Protein AF-A0AA39C9D6-F1 (afdb_monomer)

Structure (mmCIF, N/CA/C/O backbone):
data_AF-A0AA39C9D6-F1
#
_entry.id   AF-A0AA39C9D6-F1
#
loop_
_atom_site.group_PDB
_atom_site.id
_atom_site.type_symbol
_atom_site.label_atom_id
_atom_site.label_alt_id
_atom_site.label_comp_id
_atom_site.label_asym_id
_atom_site.label_entity_id
_atom_site.label_seq_id
_atom_site.pdbx_PDB_ins_code
_atom_site.Cartn_x
_atom_site.Cartn_y
_atom_site.Cartn_z
_atom_site.occupancy
_atom_site.B_iso_or_equiv
_atom_site.auth_seq_id
_atom_site.auth_comp_id
_atom_site.auth_asym_id
_atom_site.auth_atom_id
_atom_site.pdbx_PDB_model_num
ATOM 1 N N . MET A 1 1 ? -4.584 -13.051 2.542 1.00 71.81 1 MET A N 1
ATOM 2 C CA . MET A 1 1 ? -3.899 -13.641 1.364 1.00 71.81 1 MET A CA 1
ATOM 3 C C . MET A 1 1 ? -3.616 -12.537 0.342 1.00 71.81 1 MET A C 1
ATOM 5 O O . MET A 1 1 ? -4.475 -12.289 -0.500 1.00 71.81 1 MET A O 1
ATOM 9 N N . PRO A 1 2 ? -2.453 -11.862 0.420 1.00 89.94 2 PRO A N 1
ATOM 10 C CA . PRO A 1 2 ? -2.084 -10.740 -0.459 1.00 89.94 2 PRO A CA 1
ATOM 11 C C . PRO A 1 2 ? -2.209 -11.049 -1.955 1.00 89.94 2 PRO A C 1
ATOM 13 O O . PRO A 1 2 ? -2.774 -10.264 -2.709 1.00 89.94 2 PRO A O 1
ATOM 16 N N . TYR A 1 3 ? -1.799 -12.250 -2.371 1.00 92.88 3 TYR A N 1
ATOM 17 C CA . TYR A 1 3 ? -1.910 -12.693 -3.763 1.00 92.88 3 TYR A CA 1
ATOM 18 C C . TYR A 1 3 ? -3.358 -12.714 -4.287 1.00 92.88 3 TYR A C 1
ATOM 20 O O . TYR A 1 3 ? -3.611 -12.328 -5.426 1.00 92.88 3 TYR A O 1
ATOM 28 N N . LYS A 1 4 ? -4.335 -13.106 -3.453 1.00 95.69 4 LYS A N 1
ATOM 29 C CA . LYS A 1 4 ? -5.756 -13.103 -3.846 1.00 95.69 4 LYS A CA 1
ATOM 30 C C . LYS A 1 4 ? -6.269 -11.681 -4.089 1.00 95.69 4 LYS A C 1
ATOM 32 O O . LYS A 1 4 ? -7.018 -11.473 -5.034 1.00 95.69 4 LYS A O 1
ATOM 37 N N . ILE A 1 5 ? -5.832 -10.724 -3.267 1.00 95.69 5 ILE A N 1
ATOM 38 C CA . ILE A 1 5 ? -6.175 -9.300 -3.403 1.00 95.69 5 ILE A CA 1
ATOM 39 C C . ILE A 1 5 ? -5.545 -8.729 -4.673 1.00 95.69 5 ILE A C 1
ATOM 41 O O . ILE A 1 5 ? -6.206 -8.024 -5.427 1.00 95.69 5 ILE A O 1
ATOM 45 N N . LEU A 1 6 ? -4.283 -9.068 -4.945 1.00 95.38 6 LEU A N 1
ATOM 46 C CA . LEU A 1 6 ? -3.607 -8.640 -6.166 1.00 95.38 6 LEU A CA 1
ATOM 47 C C . LEU A 1 6 ? -4.360 -9.153 -7.400 1.00 95.38 6 LEU A C 1
ATOM 49 O O . LEU A 1 6 ? -4.714 -8.378 -8.282 1.00 95.38 6 LEU A O 1
ATOM 53 N N . LYS A 1 7 ? -4.682 -10.452 -7.425 1.00 96.06 7 LYS A N 1
ATOM 54 C CA . LYS A 1 7 ? -5.368 -11.095 -8.553 1.00 96.06 7 LYS A CA 1
ATOM 55 C C . LYS A 1 7 ? -6.810 -10.610 -8.751 1.00 96.06 7 LYS A C 1
ATOM 57 O O . LYS A 1 7 ? -7.323 -10.701 -9.862 1.00 96.06 7 LYS A O 1
ATOM 62 N N . SER A 1 8 ? -7.470 -10.090 -7.714 1.00 93.38 8 SER A N 1
ATOM 63 C CA . SER A 1 8 ? -8.860 -9.629 -7.815 1.00 93.38 8 SER A CA 1
ATOM 64 C C . SER A 1 8 ? -9.022 -8.288 -8.534 1.00 93.38 8 SER A C 1
ATOM 66 O O . SER A 1 8 ? -10.150 -7.889 -8.804 1.00 93.38 8 SER A O 1
ATOM 68 N N . SER A 1 9 ? -7.934 -7.570 -8.834 1.00 95.12 9 SER A N 1
ATOM 69 C CA . SER A 1 9 ? -7.998 -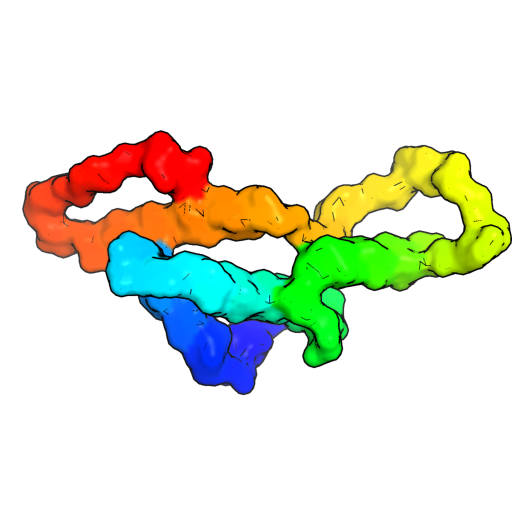6.239 -9.442 1.00 95.12 9 SER A CA 1
ATOM 70 C C . SER A 1 9 ? -6.945 -6.065 -10.530 1.00 95.12 9 SER A C 1
ATOM 72 O O . SER A 1 9 ? -5.742 -6.071 -10.265 1.00 95.12 9 SER A O 1
ATOM 74 N N . LYS A 1 10 ? -7.404 -5.808 -11.761 1.00 95.88 10 LYS A N 1
ATOM 75 C CA . LYS A 1 10 ? -6.521 -5.423 -12.874 1.00 95.88 10 LYS A CA 1
ATOM 76 C C . LYS A 1 10 ? -5.735 -4.149 -12.553 1.00 95.88 10 LYS A C 1
ATOM 78 O O . LYS A 1 10 ? -4.589 -4.031 -12.968 1.00 95.88 10 LYS A O 1
ATOM 83 N N . THR A 1 11 ? -6.327 -3.233 -11.785 1.00 95.00 11 THR A N 1
ATOM 84 C CA . THR A 1 11 ? -5.687 -1.984 -11.356 1.00 95.00 11 THR A CA 1
ATOM 85 C C . THR A 1 11 ? -4.488 -2.254 -10.452 1.00 95.00 11 THR A C 1
ATOM 87 O O . THR A 1 11 ? -3.437 -1.656 -10.652 1.00 95.00 11 THR A O 1
ATOM 90 N N . PHE A 1 12 ? -4.599 -3.201 -9.512 1.00 95.38 12 PHE A N 1
ATOM 91 C CA . PHE A 1 12 ? -3.464 -3.575 -8.664 1.00 95.38 12 PHE A CA 1
ATOM 92 C C . PHE A 1 12 ? -2.372 -4.269 -9.473 1.00 95.38 12 PHE A C 1
ATOM 94 O O . PHE A 1 12 ? -1.214 -3.885 -9.368 1.00 95.38 12 PHE A O 1
ATOM 101 N N . ILE A 1 13 ? -2.726 -5.229 -10.332 1.00 94.75 13 ILE A N 1
ATOM 102 C CA . ILE A 1 13 ? -1.748 -5.892 -11.210 1.00 94.75 13 ILE A CA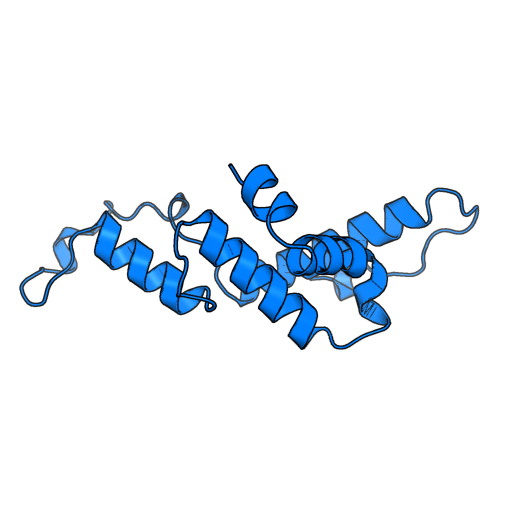 1
ATOM 103 C C . ILE A 1 13 ? -0.989 -4.858 -12.047 1.00 94.75 13 ILE A C 1
ATOM 105 O O . ILE A 1 13 ? 0.239 -4.883 -12.086 1.00 94.75 13 ILE A O 1
ATOM 109 N N . LYS A 1 14 ? -1.714 -3.928 -12.677 1.00 92.88 14 LYS A N 1
ATOM 110 C CA . LYS A 1 14 ? -1.118 -2.869 -13.490 1.00 92.88 14 LYS A CA 1
ATOM 111 C C . LYS A 1 14 ? -0.168 -1.998 -12.668 1.00 92.88 14 LYS A C 1
ATOM 113 O O . LYS A 1 14 ? 0.958 -1.803 -13.102 1.00 92.88 14 LYS A O 1
ATOM 118 N N . ALA A 1 15 ? -0.573 -1.565 -11.473 1.00 92.56 15 ALA A N 1
ATOM 119 C CA . ALA A 1 15 ? 0.296 -0.792 -10.590 1.00 92.56 15 ALA A CA 1
ATOM 120 C C . ALA A 1 15 ? 1.609 -1.529 -10.288 1.00 92.56 15 ALA A C 1
ATOM 122 O O . ALA A 1 15 ? 2.676 -0.968 -10.495 1.00 92.56 15 ALA A O 1
ATOM 123 N N . PHE A 1 16 ? 1.562 -2.804 -9.892 1.00 91.19 16 PHE A N 1
ATOM 124 C CA . PHE A 1 16 ? 2.780 -3.569 -9.591 1.00 91.19 16 PHE A CA 1
ATOM 125 C C . PHE A 1 16 ? 3.672 -3.830 -10.817 1.00 91.19 16 PHE A C 1
ATOM 127 O O . PHE A 1 16 ? 4.887 -3.899 -10.665 1.00 91.19 16 PHE A O 1
ATOM 134 N N . ILE A 1 17 ? 3.107 -3.930 -12.025 1.00 89.06 17 ILE A N 1
ATOM 135 C CA . ILE A 1 17 ? 3.891 -3.973 -13.275 1.00 89.06 17 ILE A CA 1
ATOM 136 C C . ILE A 1 17 ? 4.571 -2.622 -13.538 1.00 89.06 17 ILE A C 1
ATOM 138 O O . ILE A 1 17 ? 5.686 -2.569 -14.049 1.00 89.06 17 ILE A O 1
ATOM 142 N N . GLU A 1 18 ? 3.900 -1.520 -13.212 1.00 88.75 18 GLU A N 1
ATOM 143 C CA . GLU A 1 18 ? 4.385 -0.162 -13.464 1.00 88.75 18 GLU A CA 1
ATOM 144 C C . GLU A 1 18 ? 5.400 0.329 -12.427 1.00 88.75 18 GLU A C 1
ATOM 146 O O . GLU A 1 18 ? 6.130 1.272 -12.719 1.00 88.75 18 GLU A O 1
ATOM 151 N N . VAL A 1 19 ? 5.526 -0.348 -11.279 1.00 87.94 19 VAL A N 1
ATOM 152 C CA . VAL A 1 19 ? 6.561 -0.072 -10.264 1.00 87.94 19 VAL A CA 1
ATOM 153 C C . VAL A 1 19 ? 7.970 -0.055 -10.870 1.00 87.94 19 VAL A C 1
ATOM 155 O O . VAL A 1 19 ? 8.777 0.784 -10.496 1.00 87.94 19 VAL A O 1
ATOM 158 N N . SER A 1 20 ? 8.281 -0.896 -11.864 1.00 80.19 20 SER A N 1
ATOM 159 C CA . SER A 1 20 ? 9.612 -0.899 -12.501 1.00 80.19 20 SER A CA 1
ATOM 160 C C . SER A 1 20 ? 9.864 0.275 -13.465 1.00 80.19 20 SER A C 1
ATOM 162 O O . SER A 1 20 ? 10.950 0.371 -14.039 1.00 80.19 20 SER A O 1
ATOM 164 N N . LYS A 1 21 ? 8.862 1.138 -13.688 1.00 80.12 21 LYS A N 1
ATOM 165 C CA . LYS A 1 21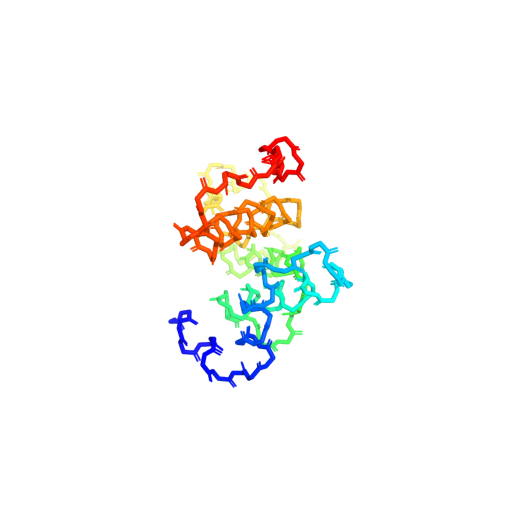 ? 8.845 2.225 -14.687 1.00 80.12 21 LYS A CA 1
ATOM 166 C C . LYS A 1 21 ? 8.584 3.595 -14.051 1.00 80.12 21 LYS A C 1
ATOM 168 O O . LYS A 1 21 ? 7.993 4.464 -14.689 1.00 80.12 21 LYS A O 1
ATOM 173 N N . ILE A 1 22 ? 8.947 3.769 -12.778 1.00 70.75 22 ILE A N 1
ATOM 174 C CA . ILE A 1 22 ? 8.523 4.933 -11.984 1.00 70.75 22 ILE A CA 1
ATOM 175 C C . ILE A 1 22 ? 9.032 6.272 -12.546 1.00 70.75 22 ILE A C 1
ATOM 177 O O . ILE A 1 22 ? 8.372 7.286 -12.365 1.00 70.75 22 ILE A O 1
ATOM 181 N N . ASN A 1 23 ? 10.126 6.254 -13.312 1.00 65.12 23 ASN A N 1
ATOM 182 C CA . ASN A 1 23 ? 10.714 7.448 -13.924 1.00 65.12 23 ASN A CA 1
ATOM 183 C C . ASN A 1 23 ? 9.904 8.008 -15.109 1.00 65.12 23 ASN A C 1
ATOM 185 O O . ASN A 1 23 ? 10.155 9.133 -15.529 1.00 65.12 23 ASN A O 1
ATOM 189 N N . ASP A 1 24 ? 8.929 7.255 -15.635 1.00 57.84 24 ASP A N 1
ATOM 190 C CA . ASP A 1 24 ? 8.227 7.601 -16.878 1.00 57.84 24 ASP A CA 1
ATOM 191 C C . ASP A 1 24 ? 6.811 8.182 -16.665 1.00 57.84 24 ASP A C 1
ATOM 193 O O . ASP A 1 24 ? 6.150 8.521 -17.647 1.00 57.84 24 ASP A O 1
ATOM 197 N N . ARG A 1 25 ? 6.277 8.251 -15.428 1.00 59.78 25 ARG A N 1
ATOM 198 C CA . ARG A 1 25 ? 4.835 8.516 -15.185 1.00 59.78 25 ARG A CA 1
ATOM 199 C C . ARG A 1 25 ? 4.483 9.183 -13.849 1.00 59.78 25 ARG A C 1
ATOM 201 O O . ARG A 1 25 ? 5.314 9.287 -12.959 1.00 59.78 25 ARG A O 1
ATOM 208 N N . ASP A 1 26 ? 3.201 9.565 -13.720 1.00 67.50 26 ASP A N 1
ATOM 209 C CA . ASP A 1 26 ? 2.529 10.080 -12.511 1.00 67.50 26 ASP A CA 1
ATOM 210 C C . ASP A 1 26 ? 2.706 9.154 -11.289 1.00 67.50 26 ASP A C 1
ATOM 212 O O . ASP A 1 26 ? 1.844 8.347 -10.922 1.00 67.50 26 ASP A O 1
ATOM 216 N N . GLU A 1 27 ? 3.846 9.312 -10.622 1.00 78.94 27 GLU A N 1
ATOM 217 C CA . GLU A 1 27 ? 4.249 8.671 -9.369 1.00 78.94 27 GLU A CA 1
ATOM 218 C C . GLU A 1 27 ? 3.137 8.704 -8.303 1.00 78.94 27 GLU A C 1
ATOM 220 O O . GLU A 1 27 ? 2.985 7.773 -7.507 1.00 78.94 27 GLU A O 1
ATOM 225 N N . GLN A 1 28 ? 2.311 9.754 -8.307 1.00 84.81 28 GLN A N 1
ATOM 226 C CA . GLN A 1 28 ? 1.216 9.931 -7.357 1.00 84.81 28 GLN A CA 1
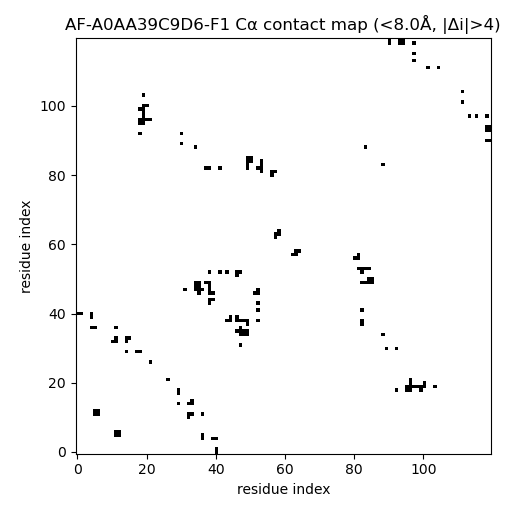ATOM 227 C C . GLN A 1 28 ? 0.079 8.916 -7.538 1.00 84.81 28 GLN A C 1
ATOM 229 O O . GLN A 1 28 ? -0.404 8.369 -6.545 1.00 84.81 28 GLN A O 1
ATOM 234 N N . GLU A 1 29 ? -0.347 8.621 -8.768 1.00 88.38 29 GLU A N 1
ATOM 235 C CA . GLU A 1 29 ? -1.464 7.693 -9.014 1.00 88.38 29 GLU A CA 1
ATOM 236 C C . GLU A 1 29 ? -1.059 6.235 -8.775 1.00 88.38 29 GLU A C 1
ATOM 238 O O . GLU A 1 29 ? -1.820 5.445 -8.195 1.00 88.38 29 GLU A O 1
ATOM 243 N N . LEU A 1 30 ? 0.184 5.890 -9.131 1.00 90.38 30 LEU A N 1
ATOM 244 C CA . LEU A 1 30 ? 0.780 4.605 -8.776 1.00 90.38 30 LEU A CA 1
ATOM 245 C C . LEU A 1 30 ? 0.766 4.412 -7.255 1.00 90.38 30 LEU A C 1
ATOM 247 O O . LEU A 1 30 ? 0.316 3.379 -6.753 1.00 90.38 30 LEU A O 1
ATOM 251 N N . ARG A 1 31 ? 1.204 5.433 -6.513 1.00 90.44 31 ARG A N 1
ATOM 252 C CA . ARG A 1 31 ? 1.242 5.397 -5.049 1.00 90.44 31 ARG A CA 1
ATOM 253 C C . ARG A 1 31 ? -0.124 5.246 -4.426 1.00 90.44 31 ARG A C 1
ATOM 255 O O . ARG A 1 31 ? -0.281 4.356 -3.599 1.00 90.44 31 ARG A O 1
ATOM 262 N N . LYS A 1 32 ? -1.114 6.032 -4.852 1.00 93.56 32 LYS A N 1
ATOM 263 C CA . LYS A 1 32 ? -2.499 5.889 -4.374 1.00 93.56 32 LYS A CA 1
ATOM 264 C C . LYS A 1 32 ? -3.025 4.473 -4.606 1.00 93.56 32 LYS A C 1
ATOM 266 O O . LYS A 1 32 ? -3.688 3.895 -3.746 1.00 93.56 32 LYS A O 1
ATOM 271 N N . THR A 1 33 ? -2.693 3.874 -5.749 1.00 95.19 33 THR A N 1
ATOM 272 C CA . THR A 1 33 ? -3.114 2.506 -6.068 1.00 95.19 33 THR A CA 1
ATOM 273 C C . THR A 1 33 ? -2.454 1.466 -5.158 1.00 95.19 33 THR A C 1
ATOM 275 O O . THR A 1 33 ? -3.131 0.550 -4.679 1.00 95.19 33 THR A O 1
ATOM 278 N N . ILE A 1 34 ? -1.154 1.603 -4.882 1.00 95.06 34 ILE A N 1
ATOM 279 C CA . ILE A 1 34 ? -0.426 0.716 -3.961 1.00 95.06 34 ILE A CA 1
ATOM 280 C C . ILE A 1 34 ? -0.894 0.935 -2.513 1.00 95.06 34 ILE A C 1
ATOM 282 O O . ILE A 1 34 ? -1.090 -0.032 -1.780 1.00 95.06 34 ILE A O 1
ATOM 286 N N . GLU A 1 35 ? -1.154 2.176 -2.108 1.00 95.81 35 GLU A N 1
ATOM 287 C CA . GLU A 1 35 ? -1.710 2.537 -0.799 1.00 95.81 35 GLU A CA 1
ATOM 288 C C . GLU A 1 35 ? -3.064 1.858 -0.564 1.00 95.81 35 GLU A C 1
ATOM 290 O O . GLU A 1 35 ? -3.280 1.188 0.453 1.00 95.81 35 GLU A O 1
ATOM 295 N N . LYS A 1 36 ? -3.943 1.920 -1.566 1.00 96.56 36 LYS A N 1
ATOM 296 C CA . LYS A 1 36 ? -5.214 1.199 -1.573 1.00 96.56 36 LYS A CA 1
ATOM 297 C C . LYS A 1 36 ? -5.014 -0.309 -1.457 1.00 96.56 36 LYS A C 1
ATOM 299 O O . LYS A 1 36 ? -5.700 -0.952 -0.663 1.00 96.56 36 LYS A O 1
ATOM 304 N N . PHE A 1 37 ? -4.070 -0.889 -2.201 1.00 96.50 37 PHE A N 1
ATOM 305 C CA . PHE A 1 37 ? -3.742 -2.312 -2.082 1.00 96.50 37 PHE A CA 1
ATOM 306 C C . PHE A 1 37 ? -3.319 -2.683 -0.652 1.00 96.50 37 PHE A C 1
ATOM 308 O O . PHE A 1 37 ? -3.833 -3.660 -0.102 1.00 96.50 37 PHE A O 1
ATOM 315 N N . VAL A 1 38 ? -2.457 -1.880 -0.017 1.00 96.06 38 VAL A N 1
ATOM 316 C CA . VAL A 1 38 ? -2.050 -2.075 1.383 1.00 96.06 38 VAL A CA 1
ATOM 317 C C . VAL A 1 38 ? -3.271 -2.035 2.300 1.00 96.06 38 VAL A C 1
ATOM 319 O O . VAL A 1 38 ? -3.472 -2.972 3.067 1.00 96.06 38 VAL A O 1
ATOM 322 N N . CYS A 1 39 ? -4.155 -1.043 2.176 1.00 96.50 39 CYS A N 1
ATOM 323 C CA . CYS A 1 39 ? -5.371 -0.974 2.996 1.00 96.50 39 CYS A CA 1
ATOM 324 C C . CYS A 1 39 ? -6.243 -2.236 2.864 1.00 96.50 39 CYS A C 1
ATOM 326 O O . CYS A 1 39 ? -6.750 -2.763 3.861 1.00 96.50 39 CYS A O 1
ATOM 328 N N . ARG A 1 40 ? -6.355 -2.787 1.647 1.00 96.19 40 ARG A N 1
ATOM 329 C CA . ARG A 1 40 ? -7.057 -4.054 1.393 1.00 96.19 40 ARG A CA 1
ATOM 330 C C . ARG A 1 40 ? -6.361 -5.247 2.049 1.00 96.19 40 ARG A C 1
ATOM 332 O O . ARG A 1 40 ? -7.057 -6.122 2.564 1.00 96.19 40 ARG A O 1
ATOM 339 N N . MET A 1 41 ? -5.023 -5.292 2.088 1.00 95.00 41 MET A N 1
ATOM 340 C CA . MET A 1 41 ? -4.284 -6.354 2.792 1.00 95.00 41 MET A CA 1
ATOM 341 C C . MET A 1 41 ? -4.601 -6.401 4.287 1.00 95.00 41 MET A C 1
ATOM 343 O O . MET A 1 41 ? -4.689 -7.491 4.851 1.00 95.00 41 MET A O 1
ATOM 347 N N . TYR A 1 42 ? -4.826 -5.237 4.898 1.00 94.00 42 TYR A N 1
ATOM 348 C CA . TYR A 1 42 ? -5.225 -5.107 6.303 1.00 94.00 42 TYR A CA 1
ATOM 349 C C . TYR A 1 42 ? -6.741 -5.278 6.521 1.00 94.00 42 TYR A C 1
ATOM 351 O O . TYR A 1 42 ? -7.239 -5.134 7.636 1.00 94.00 42 TYR A O 1
ATOM 359 N N . GLY A 1 43 ? -7.485 -5.648 5.473 1.00 94.06 43 GLY A N 1
ATOM 360 C CA . GLY A 1 43 ? -8.901 -6.000 5.552 1.00 94.06 43 GLY A CA 1
ATOM 361 C C . GLY A 1 43 ? -9.867 -4.822 5.430 1.00 94.06 43 GLY A C 1
ATOM 362 O O . GLY A 1 43 ? -11.064 -5.011 5.645 1.00 94.06 43 GLY A O 1
ATOM 363 N N . PHE A 1 44 ? -9.398 -3.628 5.064 1.00 95.56 44 PHE A N 1
ATOM 364 C CA . PHE A 1 44 ? -10.261 -2.461 4.898 1.00 95.56 44 PHE A CA 1
ATOM 365 C C . PHE A 1 44 ? -10.696 -2.303 3.441 1.00 95.56 44 PHE A C 1
ATOM 367 O O . PHE A 1 44 ? -9.882 -1.979 2.581 1.00 95.56 44 PHE A O 1
ATOM 374 N N . GLN A 1 45 ? -11.985 -2.527 3.163 1.00 93.62 45 GLN A N 1
ATOM 375 C CA . GLN A 1 45 ? -12.555 -2.482 1.805 1.00 93.62 45 GLN A CA 1
ATOM 376 C C . GLN A 1 45 ? -12.988 -1.083 1.345 1.00 93.62 45 GLN A C 1
ATOM 378 O O . GLN A 1 45 ? -13.104 -0.851 0.144 1.00 93.62 45 GLN A O 1
ATOM 383 N N . SER A 1 46 ? -13.219 -0.159 2.277 1.00 94.19 46 SER A N 1
ATOM 384 C CA . SER A 1 46 ? -13.667 1.216 2.007 1.00 94.19 46 SER A CA 1
ATOM 385 C C . SER A 1 46 ? -12.625 2.284 2.351 1.00 94.19 46 SER A C 1
ATOM 387 O O . SER A 1 46 ? -12.827 3.447 2.026 1.00 94.19 46 SER A O 1
ATOM 389 N N . ILE A 1 47 ? -11.522 1.904 3.003 1.00 96.25 47 ILE A N 1
ATOM 390 C CA . ILE A 1 47 ? -10.437 2.820 3.374 1.00 96.25 47 ILE A CA 1
ATOM 391 C C . ILE A 1 47 ? -9.339 2.706 2.328 1.00 96.25 47 ILE A C 1
ATOM 393 O O . ILE A 1 47 ? -8.848 1.605 2.085 1.00 96.25 47 ILE A O 1
ATOM 397 N N . ASP A 1 48 ? -8.954 3.834 1.741 1.00 96.25 48 ASP A N 1
ATOM 398 C CA . ASP A 1 48 ? -7.915 3.903 0.707 1.00 96.25 48 ASP A CA 1
ATOM 399 C C . ASP A 1 48 ? -6.682 4.710 1.163 1.00 96.25 48 ASP A C 1
ATOM 401 O O . ASP A 1 48 ? -5.726 4.829 0.406 1.00 96.25 48 ASP A O 1
ATOM 405 N N . ASP A 1 49 ? -6.689 5.216 2.404 1.00 95.38 49 ASP A N 1
ATOM 406 C CA . ASP A 1 49 ? -5.592 5.965 3.027 1.00 95.38 49 ASP A CA 1
ATOM 407 C C . ASP A 1 49 ? -4.944 5.146 4.161 1.00 95.38 49 ASP A C 1
ATOM 409 O O . ASP A 1 49 ? -5.631 4.705 5.092 1.00 95.38 49 ASP A O 1
ATOM 413 N N . VAL A 1 50 ? -3.621 4.952 4.122 1.00 95.75 50 VAL A N 1
ATOM 414 C CA . VAL A 1 50 ? -2.916 4.123 5.117 1.00 95.75 50 VAL A CA 1
ATOM 415 C C . VAL A 1 50 ? -2.875 4.748 6.505 1.00 95.75 50 VAL A C 1
ATOM 417 O O . VAL A 1 50 ? -2.856 4.009 7.484 1.00 95.75 50 VAL A O 1
ATOM 420 N N . HIS A 1 51 ? -2.901 6.074 6.650 1.00 95.38 51 HIS A N 1
ATOM 421 C CA . HIS A 1 51 ? -3.007 6.700 7.970 1.00 95.38 51 HIS A CA 1
ATOM 422 C C . HIS A 1 51 ? -4.379 6.446 8.588 1.00 95.38 51 HIS A C 1
ATOM 424 O O . HIS A 1 51 ? -4.461 6.081 9.764 1.00 95.38 51 HIS A O 1
ATOM 430 N N . VAL A 1 52 ? -5.442 6.553 7.789 1.00 95.94 52 VAL A N 1
ATOM 431 C CA . VAL A 1 52 ? -6.795 6.199 8.238 1.00 95.94 52 VAL A CA 1
ATOM 432 C C . VAL A 1 52 ? -6.863 4.707 8.577 1.00 95.94 52 VAL A C 1
ATOM 434 O O . VAL A 1 52 ? -7.390 4.339 9.627 1.00 95.94 52 VAL A O 1
ATOM 437 N N . ALA A 1 53 ? -6.254 3.838 7.763 1.00 96.38 53 ALA A N 1
ATOM 438 C CA . ALA A 1 53 ? -6.180 2.404 8.040 1.00 96.38 53 ALA A CA 1
ATOM 439 C C . ALA A 1 53 ? -5.375 2.092 9.313 1.00 96.38 53 ALA A C 1
ATOM 441 O O . ALA A 1 53 ? -5.760 1.209 10.079 1.00 96.38 53 ALA A O 1
ATOM 442 N N . ARG A 1 54 ? -4.288 2.825 9.591 1.00 94.88 54 ARG A N 1
ATOM 443 C CA . ARG A 1 54 ? -3.515 2.711 10.840 1.00 94.88 54 ARG A CA 1
ATOM 444 C C . ARG A 1 54 ? -4.363 3.081 12.049 1.00 94.88 54 ARG A C 1
ATOM 446 O O . ARG A 1 54 ? -4.363 2.334 13.024 1.00 94.88 54 ARG A O 1
ATOM 453 N N . MET A 1 55 ? -5.118 4.177 11.968 1.00 92.62 55 MET A N 1
ATOM 454 C CA . MET A 1 55 ? -6.031 4.580 13.038 1.00 92.62 55 MET A CA 1
ATOM 455 C C . MET A 1 55 ? -7.130 3.535 13.251 1.00 92.62 55 MET A C 1
ATOM 457 O O . MET A 1 55 ? -7.341 3.075 14.368 1.00 92.62 55 MET A O 1
ATOM 461 N N . ALA A 1 56 ? -7.764 3.065 12.175 1.00 93.88 56 ALA A N 1
ATOM 462 C CA . ALA A 1 56 ? -8.774 2.013 12.253 1.00 93.88 56 ALA A CA 1
ATOM 463 C C . ALA A 1 56 ? -8.207 0.703 12.831 1.00 93.88 56 ALA A C 1
ATOM 465 O O . ALA A 1 56 ? -8.872 0.027 13.617 1.00 93.88 56 ALA A O 1
ATOM 466 N N . THR A 1 57 ? -6.961 0.360 12.489 1.00 93.50 57 THR A N 1
ATOM 467 C CA . THR A 1 57 ? -6.241 -0.788 13.060 1.00 93.50 57 THR A CA 1
ATOM 468 C C . THR A 1 57 ? -6.025 -0.606 14.558 1.00 93.50 57 THR A C 1
ATOM 470 O O . THR A 1 57 ? -6.287 -1.535 15.317 1.00 93.50 57 THR A O 1
ATOM 473 N N . PHE A 1 58 ? -5.627 0.593 14.996 1.00 91.25 58 PHE A N 1
ATOM 474 C CA . PHE A 1 58 ? -5.454 0.923 16.412 1.00 91.25 58 PHE A CA 1
ATOM 475 C C . PHE A 1 58 ? -6.769 0.757 17.177 1.00 91.25 58 PHE A C 1
ATOM 477 O O . PHE A 1 58 ? -6.847 -0.026 18.124 1.00 91.25 58 PHE A O 1
ATOM 484 N N . THR A 1 59 ? -7.830 1.424 16.721 1.00 89.44 59 THR A N 1
ATOM 485 C CA . THR A 1 59 ? -9.147 1.372 17.363 1.00 89.44 59 THR A CA 1
ATOM 486 C C . THR A 1 59 ? -9.675 -0.059 17.440 1.00 89.44 59 THR A C 1
ATOM 488 O O . THR A 1 59 ? -10.176 -0.474 18.484 1.00 89.44 59 THR A O 1
ATOM 491 N N . LYS A 1 60 ? -9.508 -0.849 16.370 1.00 88.44 60 LYS A N 1
ATOM 492 C CA . LYS A 1 60 ? -9.942 -2.251 16.323 1.00 88.44 60 LYS A CA 1
ATOM 493 C C . LYS A 1 60 ? -9.130 -3.156 17.253 1.00 88.44 60 LYS A C 1
ATOM 495 O O . LYS A 1 60 ? -9.719 -3.973 17.955 1.00 88.44 60 LYS A O 1
ATOM 500 N N . ALA A 1 61 ? -7.803 -3.039 17.248 1.00 88.19 61 ALA A N 1
ATOM 501 C CA . ALA A 1 61 ? -6.918 -3.906 18.028 1.00 88.19 61 ALA A CA 1
ATOM 502 C C . ALA A 1 61 ? -7.024 -3.639 19.536 1.00 88.19 61 ALA A C 1
ATOM 504 O O . ALA A 1 61 ? -6.974 -4.571 20.336 1.00 88.19 61 ALA A O 1
ATOM 505 N N . TYR A 1 62 ? -7.219 -2.376 19.912 1.00 87.06 62 TYR A N 1
ATOM 506 C CA . TYR A 1 62 ? -7.182 -1.930 21.304 1.00 87.06 62 TYR A CA 1
ATOM 507 C C . TYR A 1 62 ? -8.557 -1.592 21.885 1.00 87.06 62 TYR A C 1
ATOM 509 O O . TYR A 1 62 ? -8.647 -1.229 23.054 1.00 87.06 62 TYR A O 1
ATOM 517 N N . LYS A 1 63 ? -9.629 -1.751 21.092 1.00 84.38 63 LYS A N 1
ATOM 518 C CA . LYS A 1 63 ? -11.027 -1.471 21.473 1.00 84.38 63 LYS A CA 1
ATOM 519 C C . LYS A 1 63 ? -11.201 -0.076 22.086 1.00 84.38 63 LYS A C 1
ATOM 521 O O . LYS A 1 63 ? -11.975 0.104 23.025 1.00 84.38 63 LYS A O 1
ATOM 526 N N . VAL A 1 64 ? -10.457 0.895 21.556 1.00 82.38 64 VAL A N 1
ATOM 527 C CA . VAL A 1 64 ? -10.441 2.265 22.073 1.00 82.38 64 VAL A CA 1
ATOM 528 C C . VAL A 1 64 ? -11.806 2.913 21.859 1.00 82.38 64 VAL A C 1
ATOM 530 O O . VAL A 1 64 ? -12.359 2.880 20.763 1.00 82.38 64 VAL A O 1
ATOM 533 N N . ASN A 1 65 ? -12.330 3.505 22.923 1.00 80.81 65 ASN A N 1
ATOM 534 C CA . ASN A 1 65 ? -13.551 4.300 22.968 1.00 80.81 65 ASN A CA 1
ATOM 535 C C . ASN A 1 65 ? -13.308 5.580 23.789 1.00 80.81 65 ASN A C 1
ATOM 537 O O . ASN A 1 65 ? -12.244 5.756 24.377 1.00 80.81 65 ASN A O 1
ATOM 541 N N . GLU A 1 66 ? -14.306 6.456 23.871 1.00 77.44 66 GLU A N 1
ATOM 542 C CA . GLU A 1 66 ? -14.205 7.759 24.554 1.00 77.44 66 GLU A CA 1
ATOM 543 C C . GLU A 1 66 ? -13.832 7.675 26.044 1.00 77.44 66 GLU A C 1
ATOM 545 O O . GLU A 1 66 ? -13.327 8.637 26.611 1.00 77.44 66 GLU A O 1
ATOM 550 N N . LYS A 1 67 ? -14.052 6.523 26.686 1.00 80.31 67 LYS A N 1
ATOM 551 C CA . LYS A 1 67 ? -13.749 6.286 28.107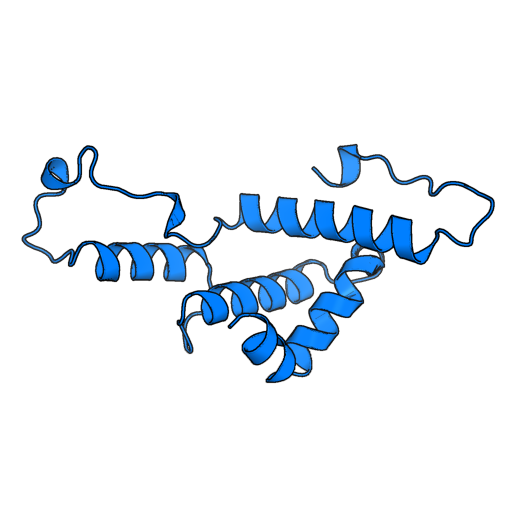 1.00 80.31 67 LYS A CA 1
ATOM 552 C C . LYS A 1 67 ? -12.414 5.575 28.321 1.00 80.31 67 LYS A C 1
ATOM 554 O O . LYS A 1 67 ? -12.099 5.171 29.438 1.00 80.31 67 LYS A O 1
ATOM 559 N N . THR A 1 68 ? -11.661 5.342 27.252 1.00 79.88 68 THR A N 1
ATOM 560 C CA . THR A 1 68 ? -10.438 4.549 27.311 1.00 79.88 68 THR A CA 1
ATOM 561 C C . THR A 1 68 ? -9.282 5.391 27.828 1.00 79.88 68 THR A C 1
ATOM 563 O O . THR A 1 68 ? -8.874 6.361 27.195 1.00 79.88 68 THR A O 1
ATOM 566 N N . ASP A 1 69 ? -8.710 4.978 28.957 1.00 81.12 69 ASP A N 1
ATOM 567 C CA . ASP A 1 69 ? -7.477 5.560 29.475 1.00 81.12 69 ASP A CA 1
ATOM 568 C C . ASP A 1 69 ? -6.288 5.157 28.590 1.00 81.12 69 ASP A C 1
ATOM 570 O O . ASP A 1 69 ? -5.860 3.999 28.565 1.00 81.12 69 ASP A O 1
ATOM 574 N N . ILE A 1 70 ? -5.741 6.132 27.864 1.00 76.38 70 ILE A N 1
ATOM 575 C CA . ILE A 1 70 ? -4.623 5.950 26.931 1.0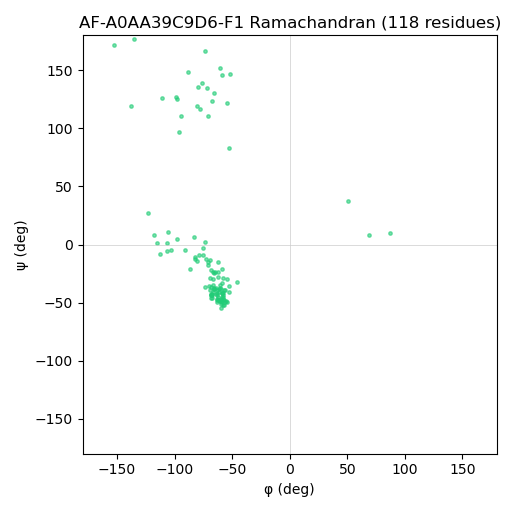0 76.38 70 ILE A CA 1
ATOM 576 C C . ILE A 1 70 ? -3.357 5.472 27.660 1.00 76.38 70 ILE A C 1
ATOM 578 O O . ILE A 1 70 ? -2.546 4.741 27.084 1.00 76.38 70 ILE A O 1
ATOM 582 N N . SER A 1 71 ? -3.197 5.816 28.942 1.00 76.25 71 SER A N 1
ATOM 583 C CA . SER A 1 71 ? -2.039 5.404 29.738 1.00 76.25 71 SER A CA 1
ATOM 584 C C . SER A 1 71 ? -1.983 3.882 29.950 1.00 76.25 71 SER A C 1
ATOM 586 O O . SER A 1 71 ? -0.898 3.312 30.084 1.00 76.25 71 SER A O 1
ATOM 588 N N . SER A 1 72 ? -3.129 3.197 29.851 1.00 75.81 72 SER A N 1
ATOM 589 C CA . SER A 1 72 ? -3.246 1.740 29.994 1.00 75.81 72 SER A CA 1
ATOM 590 C C . SER A 1 72 ? -2.614 0.933 28.845 1.00 75.81 72 SER A C 1
ATOM 592 O O . SER A 1 72 ? -2.405 -0.282 28.984 1.00 75.81 72 SER A O 1
ATOM 594 N N . PHE A 1 73 ? -2.276 1.596 27.729 1.00 76.94 73 PHE A N 1
ATOM 595 C CA . PHE A 1 73 ? -1.636 0.997 26.551 1.00 76.94 73 PHE A CA 1
ATOM 596 C C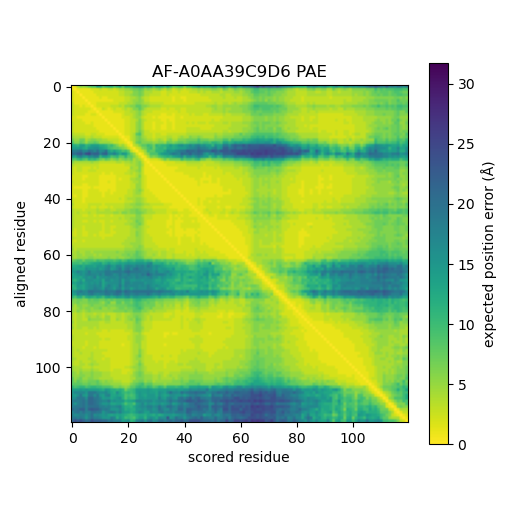 . PHE A 1 73 ? -0.109 1.026 26.580 1.00 76.94 73 PHE A C 1
ATOM 598 O O . PHE A 1 73 ? 0.525 0.453 25.686 1.00 76.94 73 PHE A O 1
ATOM 605 N N . LYS A 1 74 ? 0.503 1.657 27.592 1.00 67.56 74 LYS A N 1
ATOM 606 C CA . LYS A 1 74 ? 1.962 1.697 27.740 1.00 67.56 74 LYS A CA 1
ATOM 607 C C . LYS A 1 74 ? 2.499 0.254 27.732 1.00 67.56 74 LYS A C 1
ATOM 609 O O . LYS A 1 74 ? 2.061 -0.580 28.518 1.00 67.56 74 LYS A O 1
ATOM 614 N N . ASN A 1 75 ? 3.394 -0.049 26.790 1.00 71.75 75 ASN A N 1
ATOM 615 C CA . ASN A 1 75 ? 3.997 -1.372 26.537 1.00 71.75 75 ASN A CA 1
ATOM 616 C C . ASN A 1 75 ? 3.074 -2.472 25.967 1.00 71.75 75 ASN A C 1
ATOM 618 O O . ASN A 1 75 ? 3.503 -3.616 25.851 1.00 71.75 75 ASN A O 1
ATOM 622 N N . LYS A 1 76 ? 1.832 -2.156 25.572 1.00 81.56 76 LYS A N 1
ATOM 623 C CA . LYS A 1 76 ? 0.902 -3.116 24.933 1.00 81.56 76 LYS A CA 1
ATOM 624 C C . LYS A 1 76 ? 0.719 -2.881 23.431 1.00 81.56 76 LYS A C 1
ATOM 626 O O . LYS A 1 76 ? 0.040 -3.660 22.759 1.00 81.56 76 LYS A O 1
ATOM 631 N N . ILE A 1 77 ? 1.303 -1.806 22.899 1.00 85.44 77 ILE A N 1
ATOM 632 C CA . ILE A 1 77 ? 1.205 -1.467 21.480 1.00 85.44 77 ILE A CA 1
ATOM 633 C C . ILE A 1 77 ? 2.156 -2.353 20.673 1.00 85.44 77 ILE A C 1
ATOM 635 O O . ILE A 1 77 ? 3.371 -2.263 20.813 1.00 85.44 77 ILE A O 1
ATOM 639 N N . ASN A 1 78 ? 1.597 -3.182 19.793 1.00 86.44 78 ASN A N 1
ATOM 640 C CA . ASN A 1 78 ? 2.354 -3.986 18.850 1.00 86.44 78 ASN A CA 1
ATOM 641 C C . ASN A 1 78 ? 2.431 -3.260 17.503 1.00 86.44 78 ASN A C 1
ATOM 643 O O . ASN A 1 78 ? 1.522 -3.360 16.672 1.00 86.44 78 ASN A O 1
ATOM 647 N N . GLY A 1 79 ? 3.547 -2.558 17.290 1.00 84.44 79 GLY A N 1
ATOM 648 C CA . GLY A 1 79 ? 3.848 -1.809 16.068 1.00 84.44 79 GLY A CA 1
ATOM 649 C C . GLY A 1 79 ? 3.756 -2.641 14.781 1.00 84.44 79 GLY A C 1
ATOM 650 O O . GLY A 1 79 ? 3.364 -2.119 13.741 1.00 84.44 79 GLY A O 1
ATOM 651 N N . ALA A 1 80 ? 4.031 -3.946 14.856 1.00 86.94 80 ALA A N 1
ATOM 652 C CA . ALA A 1 80 ? 4.037 -4.832 13.692 1.00 86.94 80 ALA A CA 1
ATOM 653 C C . ALA A 1 80 ? 2.636 -5.118 13.124 1.00 86.94 80 ALA A C 1
ATOM 655 O O . ALA A 1 80 ? 2.506 -5.612 12.007 1.00 86.94 80 ALA A O 1
ATOM 656 N N . THR A 1 81 ? 1.575 -4.819 13.879 1.00 88.62 81 THR A N 1
ATOM 657 C CA . THR A 1 81 ? 0.192 -5.029 13.421 1.00 88.62 81 THR A CA 1
ATOM 658 C C . THR A 1 81 ? -0.340 -3.901 12.545 1.00 88.62 81 THR A C 1
ATOM 660 O O . THR A 1 81 ? -1.403 -4.055 11.948 1.00 88.62 81 THR A O 1
ATOM 663 N N . PHE A 1 82 ? 0.372 -2.777 12.455 1.00 92.12 82 PHE A N 1
ATOM 664 C CA . PHE A 1 82 ? -0.075 -1.607 11.708 1.00 92.12 82 PHE A CA 1
ATOM 665 C C . PHE A 1 82 ? 0.362 -1.672 10.240 1.00 92.12 82 PHE A C 1
ATOM 667 O O . PHE A 1 82 ? 1.441 -2.188 9.949 1.00 92.12 82 PHE A O 1
ATOM 674 N N . PRO A 1 83 ? -0.432 -1.112 9.307 1.00 93.62 83 PRO A N 1
ATOM 675 C CA . PRO A 1 83 ? 0.067 -0.802 7.974 1.00 93.62 83 PRO A CA 1
ATOM 676 C C . PRO A 1 83 ? 1.220 0.196 8.048 1.00 93.62 83 PRO A C 1
ATOM 678 O O . PRO A 1 83 ? 1.254 1.028 8.956 1.00 93.62 83 PRO A O 1
ATOM 681 N N . LEU A 1 84 ? 2.133 0.145 7.076 1.00 91.50 84 LEU A N 1
ATOM 682 C CA . LEU A 1 84 ? 3.213 1.126 6.912 1.00 91.50 84 LEU A CA 1
ATOM 683 C C . LEU A 1 84 ? 2.648 2.557 6.907 1.00 91.50 84 LEU A C 1
ATOM 685 O O . LEU A 1 84 ? 1.526 2.794 6.448 1.00 91.50 84 LEU A O 1
ATOM 689 N N . CYS A 1 85 ? 3.400 3.525 7.432 1.00 91.56 85 CYS A N 1
ATOM 690 C CA . CYS A 1 85 ? 3.026 4.933 7.272 1.00 91.56 85 CYS A CA 1
ATOM 691 C C . CYS A 1 85 ? 3.306 5.405 5.831 1.00 91.56 85 CYS A C 1
ATOM 693 O O . CYS A 1 85 ? 4.001 4.723 5.080 1.00 91.56 85 CYS A O 1
ATOM 695 N N . LYS A 1 86 ? 2.780 6.570 5.425 1.00 92.31 86 LYS A N 1
ATOM 696 C CA . LYS A 1 86 ? 2.945 7.062 4.044 1.00 92.31 86 LYS A CA 1
ATOM 697 C C . LYS A 1 86 ? 4.406 7.215 3.621 1.00 92.31 86 LYS A C 1
ATOM 699 O O . LYS A 1 86 ? 4.748 6.809 2.516 1.00 92.31 86 LYS A O 1
ATOM 704 N N . SER A 1 87 ? 5.264 7.758 4.486 1.00 91.56 87 SER A N 1
ATOM 705 C CA . SER A 1 87 ? 6.692 7.928 4.182 1.00 91.56 87 SER A CA 1
ATOM 706 C C . SER A 1 87 ? 7.421 6.590 4.057 1.00 91.56 87 SER A C 1
ATOM 70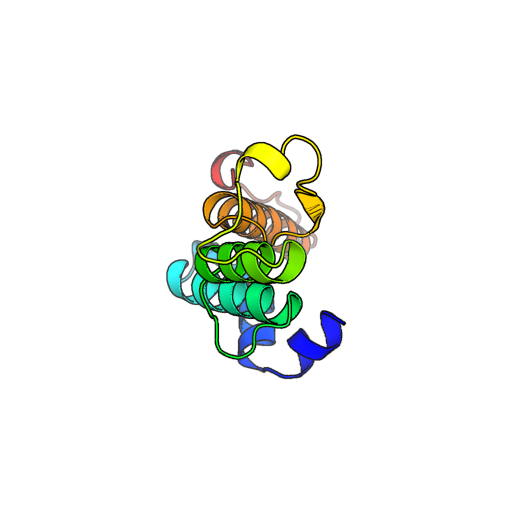8 O O . SER A 1 87 ? 8.221 6.397 3.150 1.00 91.56 87 SER A O 1
ATOM 710 N N . GLU A 1 88 ? 7.115 5.629 4.923 1.00 92.06 88 GLU A N 1
ATOM 711 C CA . GLU A 1 88 ? 7.712 4.296 4.858 1.00 92.06 88 GLU A CA 1
ATOM 712 C C . GLU A 1 88 ? 7.228 3.529 3.620 1.00 92.06 88 GLU A C 1
ATOM 714 O O . GLU A 1 88 ? 8.036 2.962 2.888 1.00 92.06 88 GLU A O 1
ATOM 719 N N . LEU A 1 89 ? 5.927 3.590 3.313 1.00 93.00 89 LEU A N 1
ATOM 720 C CA . LEU A 1 89 ? 5.362 3.024 2.088 1.00 93.00 89 LEU A CA 1
ATOM 721 C C . LEU A 1 89 ? 6.009 3.631 0.837 1.00 93.00 89 LEU A C 1
ATOM 723 O O . LEU A 1 89 ? 6.334 2.909 -0.101 1.00 93.00 89 LEU A O 1
ATOM 727 N N . HIS A 1 90 ? 6.226 4.943 0.837 1.00 91.06 90 HIS A N 1
ATOM 728 C CA . HIS A 1 90 ? 6.913 5.655 -0.232 1.00 91.06 90 HIS A CA 1
ATOM 729 C C . HIS A 1 90 ? 8.331 5.113 -0.459 1.00 91.06 90 HIS A C 1
ATOM 731 O O . HIS A 1 90 ? 8.649 4.715 -1.580 1.00 91.06 90 HIS A O 1
ATOM 737 N N . HIS A 1 91 ? 9.151 5.014 0.592 1.00 89.94 91 HIS A N 1
ATOM 738 C CA . HIS A 1 91 ? 10.500 4.452 0.475 1.00 89.94 91 HIS A CA 1
ATOM 739 C C . HIS A 1 91 ? 10.474 2.989 0.021 1.00 89.94 91 HIS A C 1
ATOM 741 O O . HIS A 1 91 ? 11.285 2.578 -0.805 1.00 89.94 91 HIS A O 1
ATOM 747 N N . HIS A 1 92 ? 9.513 2.193 0.498 1.00 91.12 92 HIS A N 1
ATOM 748 C CA . HIS A 1 92 ? 9.345 0.821 0.023 1.00 91.12 92 HIS A CA 1
ATOM 749 C C . HIS A 1 92 ? 9.034 0.755 -1.472 1.00 91.12 92 HIS A C 1
ATOM 751 O O . HIS A 1 92 ? 9.584 -0.104 -2.164 1.00 91.12 92 HIS A O 1
ATOM 757 N N . ILE A 1 93 ? 8.183 1.648 -1.981 1.00 90.75 93 ILE A N 1
ATOM 758 C CA . ILE A 1 93 ? 7.867 1.722 -3.409 1.00 90.75 93 ILE A CA 1
ATOM 759 C C . ILE A 1 93 ? 9.121 2.077 -4.200 1.00 90.75 93 ILE A C 1
ATOM 761 O O . ILE A 1 93 ? 9.426 1.377 -5.161 1.00 90.75 93 ILE A O 1
ATOM 765 N N . LEU A 1 94 ? 9.876 3.095 -3.783 1.00 88.06 94 LEU A N 1
ATOM 766 C CA . LEU A 1 94 ? 11.107 3.498 -4.463 1.00 88.06 94 LEU A CA 1
ATOM 767 C C . LEU A 1 94 ? 12.140 2.363 -4.492 1.00 88.06 94 LEU A C 1
ATOM 769 O O . LEU A 1 94 ? 12.574 1.953 -5.566 1.00 88.06 94 LEU A O 1
ATOM 773 N N . ARG A 1 95 ? 12.448 1.754 -3.345 1.00 89.00 95 ARG A N 1
ATOM 774 C CA . ARG A 1 95 ? 13.381 0.616 -3.270 1.00 89.00 95 ARG A CA 1
ATOM 775 C C . ARG A 1 95 ? 12.937 -0.566 -4.126 1.00 89.00 95 ARG A C 1
ATOM 777 O O . ARG A 1 95 ? 13.749 -1.177 -4.815 1.00 89.00 95 ARG A O 1
ATOM 784 N N . THR A 1 96 ? 11.641 -0.879 -4.116 1.00 90.62 96 THR A N 1
ATOM 785 C CA . THR A 1 96 ? 11.086 -1.942 -4.967 1.00 90.62 96 THR A CA 1
ATOM 786 C C . THR A 1 96 ? 11.202 -1.579 -6.445 1.00 90.62 96 THR A C 1
ATOM 788 O O . THR A 1 96 ? 11.515 -2.446 -7.255 1.00 90.62 96 THR A O 1
ATOM 791 N N . SER A 1 97 ? 10.995 -0.307 -6.793 1.00 88.19 97 SER A N 1
ATOM 792 C CA . SER A 1 97 ? 11.140 0.205 -8.159 1.00 88.19 97 SER A CA 1
ATOM 793 C C . SER A 1 97 ? 12.567 0.033 -8.651 1.00 88.19 97 SER A C 1
ATOM 795 O O . SER A 1 97 ? 12.762 -0.530 -9.722 1.00 88.19 97 SER A O 1
ATOM 797 N N . TYR A 1 98 ? 13.555 0.413 -7.836 1.00 85.94 98 TYR A N 1
ATOM 798 C CA . TYR A 1 98 ? 14.972 0.216 -8.132 1.00 85.94 98 TYR A CA 1
ATOM 799 C C . TYR A 1 98 ? 15.306 -1.259 -8.382 1.00 85.94 98 TYR A C 1
ATOM 801 O O . TYR A 1 98 ? 15.856 -1.607 -9.425 1.00 85.94 98 TYR A O 1
ATOM 809 N N . ILE A 1 99 ? 14.912 -2.148 -7.461 1.00 88.25 99 ILE A N 1
ATOM 810 C CA . ILE A 1 99 ? 15.163 -3.590 -7.589 1.00 88.25 99 ILE A CA 1
ATOM 811 C C . ILE A 1 99 ? 14.497 -4.143 -8.855 1.00 88.25 99 ILE A C 1
ATOM 813 O O . ILE A 1 99 ? 15.133 -4.851 -9.633 1.00 88.25 99 ILE A O 1
ATOM 817 N N . ALA A 1 100 ? 13.223 -3.821 -9.087 1.00 88.50 100 ALA A N 1
ATOM 818 C CA . ALA A 1 100 ? 12.490 -4.293 -10.257 1.00 88.50 100 ALA A CA 1
ATOM 819 C C . ALA A 1 100 ? 13.103 -3.766 -11.561 1.00 88.50 100 ALA A C 1
ATOM 821 O O . ALA A 1 100 ? 13.206 -4.504 -12.541 1.00 88.50 100 ALA A O 1
ATOM 822 N N . HIS A 1 101 ? 13.545 -2.510 -11.557 1.00 84.19 101 HIS A N 1
ATOM 823 C CA . HIS A 1 101 ? 14.221 -1.893 -12.682 1.00 84.19 101 HIS A CA 1
ATOM 824 C C . HIS A 1 101 ? 15.543 -2.605 -12.998 1.00 84.19 101 HIS A C 1
ATOM 826 O O . HIS A 1 101 ? 15.742 -3.022 -14.142 1.00 84.19 101 HIS A O 1
ATOM 832 N N . LEU A 1 102 ? 16.389 -2.827 -11.987 1.00 85.25 102 LEU A N 1
ATOM 833 C CA . LEU A 1 102 ? 17.656 -3.549 -12.113 1.00 85.25 102 LEU A CA 1
ATOM 834 C C . LEU A 1 102 ? 17.446 -4.938 -12.728 1.00 85.25 102 LEU A C 1
ATOM 836 O O . LEU A 1 102 ? 18.092 -5.292 -13.712 1.00 85.25 102 LEU A O 1
ATOM 840 N N . TRP A 1 103 ? 16.489 -5.708 -12.203 1.00 87.06 103 TRP A N 1
ATOM 841 C CA . TRP A 1 103 ? 16.197 -7.046 -12.721 1.00 87.06 103 TRP A CA 1
ATOM 842 C C . TRP A 1 103 ? 15.612 -7.033 -14.134 1.00 87.06 103 TRP A C 1
ATOM 844 O O . TRP A 1 103 ? 15.930 -7.915 -14.929 1.00 87.06 103 TRP A O 1
ATOM 854 N N . SER A 1 104 ? 14.801 -6.031 -14.485 1.00 84.75 104 SER A N 1
ATOM 855 C CA . SER A 1 104 ? 14.268 -5.909 -15.849 1.00 84.75 104 SER A CA 1
ATOM 856 C C . SER A 1 104 ? 15.354 -5.631 -16.898 1.00 84.75 104 SER A C 1
ATOM 858 O O . SER A 1 104 ? 15.196 -6.029 -18.051 1.00 84.75 104 SER A O 1
ATOM 860 N N . HIS A 1 105 ? 16.485 -5.047 -16.487 1.00 84.25 105 HIS A N 1
ATOM 861 C CA . HIS A 1 105 ? 17.637 -4.742 -17.342 1.00 84.25 105 HIS A CA 1
ATOM 862 C C . HIS A 1 105 ? 18.828 -5.682 -17.116 1.00 84.25 105 HIS A C 1
ATOM 864 O O . HIS A 1 105 ? 19.892 -5.450 -17.678 1.00 84.25 105 HIS A O 1
ATOM 870 N N . ALA A 1 106 ? 18.663 -6.781 -16.370 1.00 85.50 106 ALA A N 1
ATOM 871 C CA . ALA A 1 106 ? 19.746 -7.732 -16.089 1.00 85.50 106 ALA A CA 1
ATOM 872 C C . ALA A 1 106 ? 20.321 -8.424 -17.345 1.00 85.50 106 ALA A C 1
ATOM 874 O O . ALA A 1 106 ? 21.381 -9.037 -17.287 1.00 85.50 106 ALA A O 1
ATOM 875 N N . HIS A 1 107 ? 19.618 -8.340 -18.477 1.00 86.75 107 HIS A N 1
ATOM 876 C CA . HIS A 1 107 ? 20.080 -8.820 -19.779 1.00 86.75 107 HIS A CA 1
ATOM 877 C C . HIS A 1 107 ? 20.997 -7.819 -20.507 1.00 86.75 107 HIS A C 1
ATOM 879 O O . HIS A 1 107 ? 21.600 -8.178 -21.517 1.00 86.75 107 HIS A O 1
ATOM 885 N N . SER A 1 108 ? 21.077 -6.570 -20.037 1.00 83.44 108 SER A N 1
ATOM 886 C CA . SER A 1 108 ? 21.934 -5.533 -20.608 1.00 83.44 108 SER A CA 1
ATOM 887 C C . SER A 1 108 ? 23.376 -5.714 -20.142 1.00 83.44 108 SER A C 1
ATOM 889 O O . SER A 1 108 ? 23.639 -5.909 -18.957 1.00 83.44 108 SER A O 1
ATOM 891 N N . SER A 1 109 ? 24.326 -5.599 -21.068 1.00 77.62 109 SER A N 1
ATOM 892 C CA . SER A 1 109 ? 25.763 -5.635 -20.766 1.00 77.62 109 SER A CA 1
ATOM 893 C C . SER A 1 109 ? 26.246 -4.383 -20.026 1.00 77.62 109 SER A C 1
ATOM 895 O O . SER A 1 109 ? 27.336 -4.386 -19.455 1.00 77.62 109 SER A O 1
ATOM 897 N N . THR A 1 110 ? 25.464 -3.301 -20.063 1.00 75.38 110 THR A N 1
ATOM 898 C CA . THR A 1 110 ? 25.752 -2.043 -19.370 1.00 75.38 110 THR A CA 1
ATOM 899 C C . THR A 1 110 ? 24.965 -1.964 -18.060 1.00 75.38 110 THR A C 1
ATOM 901 O O . THR A 1 110 ? 23.738 -2.120 -18.079 1.00 75.38 110 THR A O 1
ATOM 904 N N . PRO A 1 111 ? 25.636 -1.711 -16.917 1.00 69.00 111 PRO A N 1
ATOM 905 C CA . PRO A 1 111 ? 24.961 -1.455 -15.652 1.00 69.00 111 PRO A CA 1
ATOM 906 C C . PRO A 1 111 ? 24.029 -0.254 -15.768 1.00 69.00 111 PRO A C 1
ATOM 908 O O . PRO A 1 111 ? 24.327 0.712 -16.470 1.00 69.00 111 PRO A O 1
ATOM 911 N N . THR A 1 112 ? 22.909 -0.298 -15.056 1.00 67.81 112 THR A N 1
ATOM 912 C CA . THR A 1 112 ? 22.004 0.843 -15.010 1.00 67.81 112 THR A CA 1
ATOM 913 C C . THR A 1 112 ? 22.611 1.983 -14.188 1.00 67.81 112 THR A C 1
ATOM 915 O O . THR A 1 112 ? 23.099 1.746 -13.087 1.00 67.81 112 THR A O 1
ATOM 918 N N . GLU A 1 113 ? 22.545 3.218 -14.692 1.00 67.12 113 GLU A N 1
ATOM 919 C CA . GLU A 1 113 ? 23.146 4.413 -14.065 1.00 67.12 113 GLU A CA 1
ATOM 920 C C . GLU A 1 113 ? 22.408 4.920 -12.809 1.00 67.12 113 GLU A C 1
ATOM 922 O O . GLU A 1 113 ? 22.793 5.935 -12.233 1.00 67.12 113 GLU A O 1
ATOM 927 N N . PHE A 1 114 ? 21.348 4.242 -12.357 1.00 66.94 114 PHE A N 1
ATOM 928 C CA . PHE A 1 114 ? 20.568 4.696 -11.204 1.00 66.94 114 PHE A CA 1
ATOM 929 C C . PHE A 1 114 ? 21.370 4.625 -9.905 1.00 66.94 114 PHE A C 1
ATOM 931 O O . PHE A 1 114 ? 21.809 3.548 -9.489 1.00 66.94 114 PHE A O 1
ATOM 938 N N . SER A 1 115 ? 21.487 5.766 -9.221 1.00 64.81 115 SER A N 1
ATOM 939 C CA . SER A 1 115 ? 22.057 5.810 -7.881 1.00 64.81 115 SER A CA 1
ATOM 940 C C . SER A 1 115 ? 21.054 5.286 -6.854 1.00 64.81 115 SER A C 1
ATOM 942 O O . SER A 1 115 ? 19.873 5.627 -6.872 1.00 64.81 115 SER A O 1
ATOM 944 N N . LEU A 1 116 ? 21.542 4.499 -5.893 1.00 59.88 116 LEU A N 1
ATOM 945 C CA . LEU A 1 116 ? 20.761 4.033 -4.740 1.00 59.88 116 LEU A CA 1
ATOM 946 C C . LEU A 1 116 ? 20.188 5.195 -3.911 1.00 59.88 116 LEU A C 1
ATOM 948 O O . LEU A 1 116 ? 19.129 5.050 -3.307 1.00 59.88 116 LEU A O 1
ATOM 952 N N . THR A 1 117 ? 20.863 6.349 -3.903 1.00 62.03 117 THR A N 1
ATOM 953 C CA . THR A 1 117 ? 20.417 7.552 -3.181 1.00 62.03 117 THR A CA 1
ATOM 954 C C . THR A 1 117 ? 19.168 8.191 -3.775 1.00 62.03 117 THR A C 1
ATOM 956 O O . THR A 1 117 ? 18.453 8.879 -3.053 1.00 62.03 117 THR A O 1
ATOM 959 N N . ASP A 1 118 ? 18.865 7.933 -5.048 1.00 63.69 118 ASP A N 1
ATOM 960 C CA . ASP A 1 118 ? 17.688 8.499 -5.720 1.00 63.69 118 ASP A CA 1
ATOM 961 C C . ASP A 1 118 ? 16.396 7.747 -5.343 1.00 63.69 118 ASP A C 1
ATOM 963 O O . ASP A 1 118 ? 15.292 8.198 -5.643 1.00 63.69 118 ASP A O 1
ATOM 967 N N . PHE A 1 119 ? 16.523 6.609 -4.646 1.00 60.00 119 PHE A N 1
ATOM 968 C CA . PHE A 1 119 ? 15.418 5.727 -4.255 1.00 60.00 119 PHE A CA 1
ATOM 969 C C . PHE A 1 119 ? 15.243 5.569 -2.726 1.00 60.00 119 PHE A C 1
ATOM 971 O O . PHE A 1 119 ? 14.395 4.778 -2.296 1.00 60.00 119 PHE A O 1
ATOM 978 N N . GLY A 1 120 ? 15.976 6.349 -1.915 1.00 48.50 120 GLY A N 1
ATOM 979 C CA . GLY A 1 120 ? 15.761 6.500 -0.461 1.00 48.50 120 GLY A CA 1
ATOM 980 C C . GLY A 1 120 ? 16.572 5.596 0.466 1.00 48.50 120 GLY A C 1
ATOM 981 O O . GLY A 1 120 ? 16.330 4.360 0.514 1.00 48.50 120 GLY A O 1
#

pLDDT: mean 85.75, std 10.65, range [48.5, 96.56]

Organism: NCBI:txid144406

Sequence (120 aa):
MPYKILKSSKTFIKAFIEVSKINDRDEQELRKTIEKFVCRMYGFQSIDDVHVARMATFTKAYKVNEKTDISSFKNKINGATFPLCKSELHHHILRTSYIAHLWSHAHSSTPTEFSLTDFG

Foldseek 3Di:
DLVVLCVVDPLSVVLLVCLLVCVPDDVPVSLLSVQQSLLVVLPHPPDSHQVVSQVVQCCVVVVDDPPDDPVVCVVVDDPVSGGDHSVRSQLVSLVSNVVSNQVVCVVPPDGDPDDPVVSD

Solvent-accessible surface area (backbone atoms only — not comparable to full-atom values): 7126 Å² total; per-residue (Å²): 112,63,68,60,61,40,73,73,30,72,68,47,47,49,39,66,65,44,38,47,48,55,92,79,54,70,57,64,62,4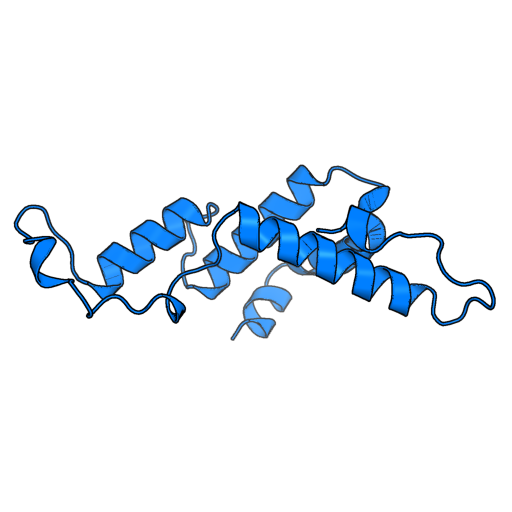7,46,50,50,50,34,28,51,52,21,42,68,76,68,34,89,86,45,54,46,35,64,61,42,31,51,53,45,48,37,65,77,66,67,62,53,98,84,54,65,70,76,78,46,71,95,66,74,64,73,86,77,46,63,60,48,71,69,57,46,48,38,51,50,33,45,49,17,53,53,44,33,52,63,74,45,66,86,51,95,63,82,77,88,74,58,71,77,83,30,105

Mean predicted aligned error: 6.67 Å

Secondary structure (DSSP, 8-state):
-HHHHHHT-HHHHHHHHHGGGGGGS-HHHHHHHHHHHHHHHTT-SS---HHHHHHHHHHHHHT--TT--GGGGTTT--GGGSPPPHHHHHHHHHHHHHHHHHHHTTT-SSPP---GGGG-

Radius of gyration: 17.71 Å; Cα contacts (8 Å, |Δi|>4): 95; chains: 1; bounding box: 40×24×51 Å